Protein AF-A0A2S5MT02-F1 (afdb_monomer_lite)

Secondary structure (DSSP, 8-state):
----------HHHHHHHHHHHHHHHHHHHHHHHHHHHHHHHHHHHHHTT--HHHHHHHHHHHHHHHHHHHHHHHHHHHHHHHHHHTT---SHHHHHHHHHHTTPPP-----------PPP---

pLDDT: mean 84.91, std 18.38, range [39.03, 98.38]

Foldseek 3Di:
DDPPDPDDQDPVSVVVVVVVVVVVVVVVVVVVVVVVVVVVVLVVCVVVPDPSVVVVVVVVDV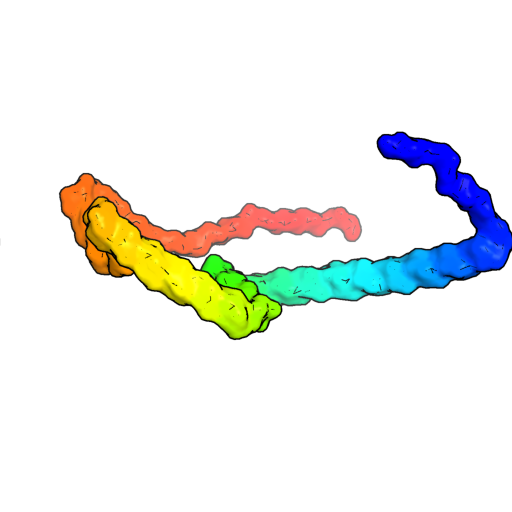VVDDVVVVVVVVVLVVVLVVCVVVVHDSDPVVVQVVCVVVVHDDPDPPDPPPDDDDDDDDD

Structure (mmCIF, N/CA/C/O backbone):
data_AF-A0A2S5MT02-F1
#
_entry.id   AF-A0A2S5MT02-F1
#
loop_
_atom_site.group_PDB
_atom_site.id
_atom_site.type_symbol
_atom_site.label_atom_id
_atom_site.label_alt_id
_atom_site.label_comp_id
_atom_site.label_asym_id
_atom_site.label_entity_id
_atom_site.label_seq_id
_atom_site.pdbx_PDB_ins_code
_atom_site.Cartn_x
_atom_site.Cartn_y
_atom_site.Cartn_z
_atom_site.occupancy
_atom_site.B_iso_or_equiv
_atom_site.auth_seq_id
_atom_site.auth_comp_id
_atom_site.auth_asym_id
_atom_site.auth_atom_id
_atom_site.pdbx_PDB_model_num
ATOM 1 N N . MET A 1 1 ? 19.157 -28.656 -8.796 1.00 42.72 1 MET A N 1
ATOM 2 C CA . MET A 1 1 ? 19.572 -27.536 -9.670 1.00 42.72 1 MET A CA 1
ATOM 3 C C . MET A 1 1 ? 20.600 -28.079 -10.648 1.00 42.72 1 MET A C 1
ATOM 5 O O . MET A 1 1 ? 21.692 -28.415 -10.209 1.00 42.72 1 MET A O 1
ATOM 9 N N . ASN A 1 2 ? 20.231 -28.253 -11.920 1.00 45.59 2 ASN A N 1
ATOM 10 C CA . ASN A 1 2 ? 21.144 -28.738 -12.963 1.00 45.59 2 ASN A CA 1
ATOM 11 C C . ASN A 1 2 ? 22.084 -27.602 -13.371 1.00 45.59 2 ASN A C 1
ATOM 13 O O . ASN A 1 2 ? 21.609 -26.543 -13.775 1.00 45.59 2 ASN A O 1
ATOM 17 N N . LYS A 1 3 ? 23.395 -27.813 -13.231 1.00 57.03 3 LYS A N 1
ATOM 18 C CA . LYS A 1 3 ? 24.431 -26.808 -13.510 1.00 57.03 3 LYS A CA 1
ATOM 19 C C . LYS A 1 3 ? 24.951 -26.829 -14.956 1.00 57.03 3 LYS A C 1
ATOM 21 O O . LYS A 1 3 ? 25.770 -25.986 -15.294 1.00 57.03 3 LYS A O 1
ATOM 26 N N . ASP A 1 4 ? 24.428 -27.698 -15.823 1.00 58.88 4 ASP A N 1
ATOM 27 C CA . ASP A 1 4 ? 25.122 -28.066 -17.068 1.00 58.88 4 ASP A CA 1
ATOM 28 C C . ASP A 1 4 ? 24.300 -27.843 -18.346 1.00 58.88 4 ASP A C 1
ATOM 30 O O . ASP A 1 4 ? 24.248 -28.700 -19.220 1.00 58.88 4 ASP A O 1
ATOM 34 N N . ASN A 1 5 ? 23.647 -26.687 -18.482 1.00 58.34 5 ASN A N 1
ATOM 35 C CA . ASN A 1 5 ? 23.029 -26.298 -19.757 1.00 58.34 5 ASN A CA 1
ATOM 36 C C . ASN A 1 5 ? 23.350 -24.841 -20.117 1.00 58.34 5 ASN A C 1
ATOM 38 O O . ASN A 1 5 ? 22.475 -24.035 -20.429 1.00 58.34 5 ASN A O 1
ATOM 42 N N . VAL A 1 6 ? 24.634 -24.484 -20.028 1.00 66.94 6 VAL A N 1
ATOM 43 C CA . VAL A 1 6 ? 25.131 -23.210 -20.556 1.00 66.94 6 VAL A CA 1
ATOM 44 C C . VAL A 1 6 ? 25.236 -23.355 -22.072 1.00 66.94 6 VAL A C 1
ATOM 46 O O . VAL A 1 6 ? 26.151 -24.000 -22.578 1.00 66.94 6 VAL A O 1
ATOM 49 N N . ILE A 1 7 ? 24.269 -22.795 -22.799 1.00 69.69 7 ILE A N 1
ATOM 50 C CA . ILE A 1 7 ? 24.277 -22.792 -24.265 1.00 69.69 7 ILE A CA 1
ATOM 51 C C . ILE A 1 7 ? 25.377 -21.822 -24.728 1.00 69.69 7 ILE A C 1
ATOM 53 O O . ILE A 1 7 ? 25.306 -20.635 -24.398 1.00 69.69 7 ILE A O 1
ATOM 57 N N . PRO A 1 8 ? 26.395 -22.280 -25.479 1.00 67.44 8 PRO A N 1
ATOM 58 C CA . PRO A 1 8 ? 27.406 -21.391 -26.037 1.00 67.44 8 PRO A CA 1
ATOM 59 C C . PRO A 1 8 ? 26.757 -20.430 -27.039 1.00 67.44 8 PRO A C 1
ATOM 61 O O . PRO A 1 8 ? 26.050 -20.839 -27.962 1.00 67.44 8 PRO A O 1
ATOM 64 N N . ILE A 1 9 ? 26.984 -19.134 -26.841 1.00 68.75 9 ILE A N 1
ATOM 65 C CA . ILE A 1 9 ? 26.310 -18.075 -27.592 1.00 68.75 9 ILE A CA 1
ATOM 66 C C . ILE A 1 9 ? 27.092 -17.805 -28.886 1.00 68.75 9 ILE A C 1
ATOM 68 O O . ILE A 1 9 ? 28.214 -17.304 -28.860 1.00 68.75 9 ILE A O 1
ATOM 72 N N . GLY A 1 10 ? 26.515 -18.176 -30.033 1.00 68.12 10 GLY A N 1
ATOM 73 C CA . GLY A 1 10 ? 27.059 -17.857 -31.360 1.00 68.12 10 GLY A CA 1
ATOM 74 C C . GLY A 1 10 ? 26.841 -16.388 -31.759 1.00 68.12 10 GLY A C 1
ATOM 75 O O . GLY A 1 10 ? 26.059 -15.676 -31.137 1.00 68.12 10 GLY A O 1
ATOM 76 N N . GLY A 1 11 ? 27.483 -15.920 -32.837 1.00 68.56 11 GLY A N 1
ATOM 77 C CA . GLY A 1 11 ? 27.476 -14.501 -33.252 1.00 68.56 11 GLY A CA 1
ATOM 78 C C . GLY A 1 11 ? 26.090 -13.841 -33.396 1.00 68.56 11 GLY A C 1
ATOM 79 O O . GLY A 1 11 ? 25.913 -12.712 -32.951 1.00 68.56 11 GLY A O 1
ATOM 80 N N . ASN A 1 12 ? 25.085 -14.553 -33.920 1.00 69.88 12 ASN A N 1
ATOM 81 C CA . ASN A 1 12 ? 23.703 -14.045 -34.005 1.00 69.88 12 ASN A CA 1
ATOM 82 C C . ASN A 1 12 ? 22.992 -14.032 -32.641 1.00 69.88 12 ASN A C 1
ATOM 84 O O . ASN A 1 12 ? 22.199 -13.138 -32.360 1.00 69.88 12 ASN A O 1
ATOM 88 N N . ALA A 1 13 ? 23.313 -14.990 -31.770 1.00 68.94 13 ALA A N 1
ATOM 89 C CA . ALA A 1 13 ? 22.794 -15.035 -30.408 1.00 68.94 13 ALA A CA 1
ATOM 90 C C . ALA A 1 13 ? 23.436 -13.953 -29.512 1.00 68.94 13 ALA A C 1
ATOM 92 O O . ALA A 1 13 ? 22.803 -13.497 -28.566 1.00 68.94 13 ALA A O 1
ATOM 93 N N . ASN A 1 14 ? 24.638 -13.463 -29.849 1.00 78.31 14 ASN A N 1
ATOM 94 C CA . ASN A 1 14 ? 25.264 -12.321 -29.169 1.00 78.31 14 ASN A CA 1
ATOM 95 C C . ASN A 1 14 ? 24.523 -11.000 -29.434 1.00 78.31 14 ASN A C 1
ATOM 97 O O . ASN A 1 14 ? 24.466 -10.148 -28.548 1.00 78.31 14 ASN A O 1
ATOM 101 N N . ALA A 1 15 ? 23.946 -10.818 -30.628 1.00 78.31 15 ALA A N 1
ATOM 102 C CA . ALA A 1 15 ? 23.164 -9.626 -30.954 1.00 78.31 15 ALA A CA 1
ATOM 103 C C . ALA A 1 15 ? 21.795 -9.625 -30.248 1.00 78.31 15 ALA A C 1
ATOM 105 O O . ALA A 1 15 ? 21.434 -8.614 -29.648 1.00 78.31 15 ALA A O 1
ATOM 106 N N . ASP A 1 16 ? 21.080 -10.759 -30.251 1.00 88.12 16 ASP A N 1
ATOM 107 C CA . ASP A 1 16 ? 19.813 -10.917 -29.510 1.00 88.12 16 ASP A CA 1
ATOM 108 C C . ASP A 1 16 ? 20.022 -10.756 -27.997 1.00 88.12 16 ASP A C 1
ATOM 110 O O . ASP A 1 16 ? 19.309 -9.987 -27.352 1.00 88.12 16 ASP A O 1
ATOM 114 N N . LEU A 1 17 ? 21.063 -11.392 -27.438 1.00 89.75 17 LEU A N 1
ATOM 115 C CA . LEU A 1 17 ? 21.423 -11.228 -26.029 1.00 89.75 17 LEU A CA 1
ATOM 116 C C . LEU A 1 17 ? 21.669 -9.757 -25.686 1.00 89.75 17 LEU A C 1
ATOM 118 O O . LEU A 1 17 ? 21.145 -9.263 -24.689 1.00 89.75 17 LEU A O 1
ATOM 122 N N . LYS A 1 18 ? 22.463 -9.056 -26.504 1.00 91.38 18 LYS A N 1
ATOM 123 C CA . LYS A 1 18 ? 22.766 -7.640 -26.286 1.00 91.38 18 LYS A CA 1
ATOM 124 C C . LYS A 1 18 ? 21.498 -6.786 -26.327 1.00 91.38 18 LYS A C 1
ATOM 126 O O . LYS A 1 18 ? 21.332 -5.948 -25.448 1.00 91.38 18 LYS A O 1
ATOM 131 N N . GLY A 1 19 ? 20.607 -7.020 -27.292 1.00 93.25 19 GLY A N 1
ATOM 132 C CA . GLY A 1 19 ? 19.333 -6.304 -27.398 1.00 93.25 19 GLY A CA 1
ATOM 133 C C . GLY A 1 19 ? 18.455 -6.490 -26.160 1.00 93.25 19 GLY A C 1
ATOM 134 O O . GLY A 1 19 ? 18.064 -5.507 -25.536 1.00 93.25 19 GLY A O 1
ATOM 135 N N . ARG A 1 20 ? 18.232 -7.741 -25.735 1.00 94.44 20 ARG A N 1
ATOM 136 C CA . ARG A 1 20 ? 17.443 -8.055 -24.528 1.00 94.44 20 ARG A CA 1
ATOM 137 C C . ARG A 1 20 ? 18.061 -7.485 -23.256 1.00 94.44 20 ARG A C 1
ATOM 139 O O . ARG A 1 20 ? 17.341 -7.008 -22.386 1.00 94.44 20 ARG A O 1
ATOM 146 N N . ALA A 1 21 ? 19.387 -7.548 -23.134 1.00 95.94 21 ALA A N 1
ATOM 147 C CA . ALA A 1 21 ? 20.092 -6.998 -21.982 1.00 95.94 21 ALA A CA 1
ATOM 148 C C . ALA A 1 21 ? 19.943 -5.472 -21.907 1.00 95.94 21 ALA A C 1
ATOM 150 O O . ALA A 1 21 ? 19.738 -4.941 -20.822 1.00 95.94 21 ALA A O 1
ATOM 151 N N . GLN A 1 22 ? 20.010 -4.779 -23.047 1.00 97.38 22 GLN A N 1
ATOM 152 C CA . GLN A 1 22 ? 19.803 -3.332 -23.118 1.00 97.38 22 GLN A CA 1
ATOM 153 C C . GLN A 1 22 ? 18.354 -2.939 -22.810 1.00 97.38 22 GLN A C 1
ATOM 155 O O . GLN A 1 22 ? 18.138 -2.003 -22.048 1.00 97.38 22 GLN A O 1
ATOM 160 N N . GLU A 1 23 ? 17.374 -3.668 -23.349 1.00 97.69 23 GLU A N 1
ATOM 161 C CA . GLU A 1 23 ? 15.953 -3.445 -23.054 1.00 97.69 23 GLU A CA 1
ATOM 162 C C . GLU A 1 23 ? 15.658 -3.638 -21.561 1.00 97.69 23 GLU A C 1
ATOM 164 O O . GLU A 1 23 ? 15.073 -2.765 -20.922 1.00 97.69 23 GLU A O 1
ATOM 169 N N . LEU A 1 24 ? 16.119 -4.751 -20.980 1.00 96.69 24 LEU A N 1
ATOM 170 C CA . LEU A 1 24 ? 15.927 -5.022 -19.559 1.00 96.69 24 LEU A CA 1
ATOM 171 C C . LEU A 1 24 ? 16.641 -3.990 -18.679 1.00 96.69 24 LEU A C 1
ATOM 173 O O . LEU A 1 24 ? 16.074 -3.585 -17.670 1.00 96.69 24 LEU A O 1
ATOM 177 N N . ALA A 1 25 ? 17.853 -3.561 -19.046 1.00 97.75 25 ALA A N 1
ATOM 178 C CA . ALA A 1 25 ? 18.561 -2.509 -18.320 1.00 97.75 25 ALA A CA 1
ATOM 179 C C . ALA A 1 25 ? 17.737 -1.214 -18.279 1.00 97.75 25 ALA A C 1
ATOM 181 O O . ALA A 1 25 ? 17.505 -0.695 -17.194 1.00 97.75 25 ALA A O 1
ATOM 182 N N . GLY A 1 26 ? 17.199 -0.774 -19.422 1.00 98.12 26 GLY A N 1
ATOM 183 C CA . GLY A 1 26 ? 16.339 0.412 -19.479 1.00 98.12 26 GLY A CA 1
ATOM 184 C C . GLY A 1 26 ? 15.092 0.291 -18.598 1.00 98.12 26 GLY A C 1
ATOM 185 O O . GLY A 1 26 ? 14.800 1.188 -17.819 1.00 98.12 26 GLY A O 1
ATOM 186 N N . VAL A 1 27 ? 14.401 -0.854 -18.633 1.00 98.38 27 VAL A N 1
ATOM 187 C CA . VAL A 1 27 ? 13.231 -1.087 -17.764 1.00 98.38 27 VAL A CA 1
ATOM 188 C C . VAL A 1 27 ? 13.607 -1.070 -16.278 1.00 98.38 27 VAL A C 1
ATOM 190 O O . VAL A 1 27 ? 12.823 -0.618 -15.445 1.00 98.38 27 VAL A O 1
ATOM 193 N N . LEU A 1 28 ? 14.783 -1.585 -15.914 1.00 97.56 28 LEU A N 1
ATOM 194 C CA . LEU A 1 28 ? 15.247 -1.564 -14.526 1.00 97.56 28 LEU A CA 1
ATOM 195 C C . LEU A 1 28 ? 15.605 -0.148 -14.061 1.00 97.56 28 LEU A C 1
ATOM 197 O O . LEU A 1 28 ? 15.297 0.182 -12.915 1.00 97.56 28 LEU A O 1
ATOM 201 N N . ASP A 1 29 ? 16.183 0.673 -14.937 1.00 98.12 29 ASP A N 1
ATOM 202 C CA . ASP A 1 29 ? 16.434 2.092 -14.669 1.00 98.12 29 ASP A CA 1
ATOM 203 C C . ASP A 1 29 ? 15.102 2.843 -14.470 1.00 98.12 29 ASP A C 1
ATOM 205 O O . ASP A 1 29 ? 14.914 3.495 -13.442 1.00 98.12 29 ASP A O 1
ATOM 209 N N . ASP A 1 30 ? 14.113 2.634 -15.349 1.00 98.06 30 ASP A N 1
ATOM 210 C CA . ASP A 1 30 ? 12.768 3.215 -15.207 1.00 98.06 30 ASP A CA 1
ATOM 211 C C . ASP A 1 30 ? 12.099 2.804 -13.883 1.00 98.06 30 ASP A C 1
ATOM 213 O O . ASP A 1 30 ? 11.453 3.607 -13.202 1.00 98.06 30 ASP A O 1
ATOM 217 N N . ILE A 1 31 ? 12.239 1.534 -13.484 1.00 97.06 31 ILE A N 1
ATOM 218 C CA . ILE A 1 31 ? 11.723 1.044 -12.201 1.00 97.06 31 ILE A CA 1
ATOM 219 C C . ILE A 1 31 ? 12.411 1.759 -11.035 1.00 97.06 31 ILE A C 1
ATOM 221 O O . ILE A 1 31 ? 11.729 2.085 -10.059 1.00 97.06 31 ILE A O 1
ATOM 225 N N . ALA A 1 32 ? 13.724 1.983 -11.102 1.00 97.75 32 ALA A N 1
ATOM 226 C CA . ALA A 1 32 ? 14.461 2.684 -10.056 1.00 97.75 32 ALA A CA 1
ATOM 227 C C . ALA A 1 32 ? 13.968 4.133 -9.912 1.00 97.75 32 ALA A C 1
ATOM 229 O O . ALA A 1 32 ? 13.624 4.551 -8.802 1.00 97.75 32 ALA A O 1
ATOM 230 N N . ASP A 1 33 ? 13.810 4.848 -11.025 1.00 98.12 33 ASP A N 1
ATOM 231 C CA . ASP A 1 33 ? 13.299 6.221 -11.044 1.00 98.12 33 ASP A CA 1
ATOM 232 C C . ASP A 1 33 ? 11.867 6.305 -10.496 1.00 98.12 33 ASP A C 1
ATOM 234 O O . ASP A 1 33 ? 11.551 7.137 -9.637 1.00 98.12 33 ASP A O 1
ATOM 238 N N . LEU A 1 34 ? 10.986 5.389 -10.912 1.00 98.00 34 LEU A N 1
ATOM 239 C CA . LEU A 1 34 ? 9.614 5.319 -10.403 1.00 98.00 34 LEU A CA 1
ATOM 240 C C . LEU A 1 34 ? 9.561 4.973 -8.909 1.00 98.00 34 LEU A C 1
ATOM 242 O O . LEU A 1 34 ? 8.668 5.439 -8.192 1.00 98.00 34 LEU A O 1
ATOM 246 N N . GLN A 1 35 ? 10.499 4.163 -8.416 1.00 97.62 35 GLN A N 1
ATOM 247 C CA . GLN A 1 35 ? 10.608 3.859 -6.991 1.00 97.62 35 GLN A CA 1
ATOM 248 C C . GLN A 1 35 ? 11.059 5.074 -6.180 1.00 97.62 35 GLN A C 1
ATOM 250 O O . GLN A 1 35 ? 10.490 5.307 -5.109 1.00 97.62 35 GLN A O 1
ATOM 255 N N . GLU A 1 36 ? 12.024 5.858 -6.665 1.00 98.25 36 GLU A N 1
ATOM 256 C CA . GLU A 1 36 ? 12.413 7.118 -6.021 1.00 98.25 36 GLU A CA 1
ATOM 257 C C . GLU A 1 36 ? 11.256 8.118 -6.028 1.00 98.25 36 GLU A C 1
ATOM 259 O O . GLU A 1 36 ? 10.885 8.633 -4.971 1.00 98.25 36 GLU A O 1
ATOM 264 N N . ARG A 1 37 ? 10.557 8.274 -7.157 1.00 97.62 37 ARG A N 1
ATOM 265 C CA . ARG A 1 37 ? 9.370 9.137 -7.225 1.00 97.62 37 ARG A CA 1
ATOM 266 C C . ARG A 1 37 ? 8.280 8.714 -6.237 1.00 97.62 37 ARG A C 1
ATOM 268 O O . ARG A 1 37 ? 7.648 9.550 -5.591 1.00 97.62 37 ARG A O 1
AT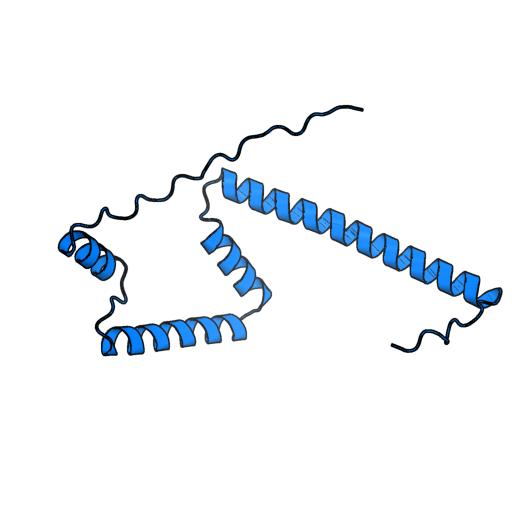OM 275 N N . ALA A 1 38 ? 8.065 7.410 -6.062 1.00 96.94 38 ALA A N 1
ATOM 276 C CA . ALA A 1 38 ? 7.126 6.899 -5.067 1.00 96.94 38 ALA A CA 1
ATOM 277 C C . ALA A 1 38 ? 7.567 7.196 -3.620 1.00 96.94 38 ALA A C 1
ATOM 279 O O . ALA A 1 38 ? 6.710 7.369 -2.745 1.00 96.94 38 ALA A O 1
ATOM 280 N N . LYS A 1 39 ? 8.879 7.247 -3.343 1.00 97.12 39 LYS A N 1
ATOM 281 C CA . LYS A 1 39 ? 9.412 7.662 -2.035 1.00 97.12 39 LYS A CA 1
ATOM 282 C C . LYS A 1 39 ? 9.208 9.154 -1.803 1.00 97.12 39 LYS A C 1
ATOM 284 O O . LYS A 1 39 ? 8.793 9.506 -0.702 1.00 97.12 39 LYS A O 1
ATOM 289 N N . GLU A 1 40 ? 9.438 9.993 -2.810 1.00 98.06 40 GLU A N 1
ATOM 290 C CA . GLU A 1 40 ? 9.205 11.442 -2.740 1.00 98.06 40 GLU A CA 1
ATOM 291 C C . GLU A 1 40 ? 7.754 11.755 -2.376 1.00 98.06 40 GLU A C 1
ATOM 293 O O . GLU A 1 40 ? 7.515 12.399 -1.360 1.00 98.06 40 GLU A O 1
ATOM 298 N N . ILE A 1 41 ? 6.787 11.191 -3.107 1.00 97.81 41 ILE A N 1
ATOM 299 C CA . ILE A 1 41 ? 5.349 11.397 -2.852 1.00 97.81 41 ILE A CA 1
ATOM 300 C C . ILE A 1 41 ? 4.974 10.985 -1.422 1.00 97.81 41 ILE A C 1
ATOM 302 O O . ILE A 1 41 ? 4.243 11.680 -0.717 1.00 97.81 41 ILE A O 1
ATOM 306 N N . LYS A 1 42 ? 5.489 9.844 -0.950 1.00 96.56 42 LYS A N 1
ATOM 307 C CA . LYS A 1 42 ? 5.267 9.403 0.436 1.00 96.56 42 LYS A CA 1
ATOM 308 C C . LYS A 1 42 ? 5.966 10.306 1.451 1.00 96.56 42 LYS A C 1
ATOM 310 O O . LYS A 1 42 ? 5.485 10.431 2.574 1.00 96.56 42 LYS A O 1
ATOM 315 N N . GLY A 1 43 ? 7.105 10.886 1.086 1.00 97.38 43 GLY A N 1
ATOM 316 C CA . GLY A 1 43 ? 7.828 11.875 1.876 1.00 97.38 43 GLY A CA 1
ATOM 317 C C . GLY A 1 43 ? 7.028 13.165 2.028 1.00 97.38 43 GLY A C 1
ATOM 318 O O . GLY A 1 43 ? 6.851 13.622 3.153 1.00 97.38 43 GLY A O 1
ATOM 319 N N . GLU A 1 44 ? 6.484 13.687 0.931 1.00 97.00 44 GLU A N 1
ATOM 320 C CA . GLU A 1 44 ? 5.599 14.858 0.895 1.00 97.00 44 GLU A CA 1
ATOM 321 C C . GLU A 1 44 ? 4.349 14.626 1.753 1.00 97.00 44 GLU A C 1
ATOM 323 O O . GLU A 1 44 ? 4.124 15.366 2.708 1.00 97.00 44 GLU A O 1
ATOM 328 N N . ALA A 1 45 ? 3.625 13.520 1.542 1.00 97.19 45 ALA A N 1
ATOM 329 C CA . ALA A 1 45 ? 2.470 13.161 2.370 1.00 97.19 45 ALA A CA 1
ATOM 330 C C . ALA A 1 45 ? 2.836 13.046 3.865 1.00 97.19 45 ALA A C 1
ATOM 332 O O . ALA A 1 45 ? 2.095 13.464 4.752 1.00 97.19 45 ALA A O 1
ATOM 333 N N . LYS A 1 46 ? 4.023 12.522 4.186 1.00 96.81 46 LYS A N 1
ATOM 334 C CA . LYS A 1 46 ? 4.489 12.470 5.577 1.00 96.81 46 LYS A CA 1
ATOM 335 C C . LYS A 1 46 ? 4.751 13.865 6.155 1.00 96.81 46 LYS A C 1
ATOM 337 O O . LYS A 1 46 ? 4.487 14.076 7.337 1.00 96.81 46 LYS A O 1
ATOM 342 N N . LEU A 1 47 ? 5.294 14.792 5.364 1.00 96.88 47 LEU A N 1
ATOM 343 C CA . LEU A 1 47 ? 5.535 16.179 5.779 1.00 96.88 47 LEU A CA 1
ATOM 344 C C . LEU A 1 47 ? 4.227 16.956 5.961 1.00 96.88 47 LEU A C 1
ATOM 346 O O . LEU A 1 47 ? 4.138 17.772 6.874 1.00 96.88 47 LEU A O 1
ATOM 350 N N . GLU A 1 48 ? 3.212 16.646 5.160 1.00 96.81 48 GLU A N 1
ATOM 351 C CA . GLU A 1 48 ? 1.850 17.175 5.291 1.00 96.81 48 GLU A CA 1
ATOM 352 C C . GLU A 1 48 ? 1.086 16.592 6.493 1.00 96.81 48 GLU A C 1
ATOM 354 O O . GLU A 1 48 ? 0.014 17.078 6.845 1.00 96.81 48 GLU A O 1
ATOM 359 N N . GLY A 1 49 ? 1.650 15.585 7.170 1.00 96.25 49 GLY A N 1
ATOM 360 C CA . GLY A 1 49 ? 1.119 15.049 8.423 1.00 96.25 49 GLY A CA 1
ATOM 361 C C . GLY A 1 49 ? 0.167 13.863 8.273 1.00 96.25 49 GLY A C 1
ATOM 362 O O . GLY A 1 49 ? -0.502 13.511 9.242 1.00 96.25 49 GLY A O 1
ATOM 363 N N . TYR A 1 50 ? 0.113 13.212 7.109 1.00 97.06 50 TYR A N 1
ATOM 364 C CA . TYR A 1 50 ? -0.724 12.025 6.921 1.00 97.06 50 TYR A CA 1
ATOM 365 C C . TYR A 1 50 ? -0.274 10.860 7.821 1.00 97.06 50 TYR A C 1
ATOM 367 O O . TYR A 1 50 ? 0.924 10.597 7.990 1.00 97.06 50 TYR A O 1
ATOM 375 N N . ASP A 1 51 ? -1.237 10.081 8.332 1.00 96.62 51 ASP A N 1
ATOM 376 C CA . ASP A 1 51 ? -0.937 8.766 8.902 1.00 96.62 51 ASP A CA 1
ATOM 377 C C . ASP A 1 51 ? -0.476 7.838 7.773 1.00 96.62 51 ASP A C 1
ATOM 379 O O . ASP A 1 51 ? -1.257 7.353 6.950 1.00 96.62 51 ASP A O 1
ATOM 383 N N . MET A 1 52 ? 0.828 7.575 7.737 1.00 96.38 52 MET A N 1
ATOM 384 C CA . MET A 1 52 ? 1.422 6.796 6.657 1.00 96.38 52 MET A CA 1
ATOM 385 C C . MET A 1 52 ? 0.969 5.334 6.635 1.00 96.38 52 MET A C 1
ATOM 387 O O . MET A 1 52 ? 1.093 4.692 5.593 1.00 96.38 52 MET A O 1
ATOM 391 N N . LYS A 1 53 ? 0.455 4.765 7.730 1.00 96.44 53 LYS A N 1
ATOM 392 C CA . LYS A 1 53 ? -0.118 3.412 7.692 1.00 96.44 53 LYS A CA 1
ATOM 393 C C . LYS A 1 53 ? -1.459 3.435 6.970 1.00 96.44 53 LYS A C 1
ATOM 395 O O . LYS A 1 53 ? -1.638 2.645 6.044 1.00 96.44 53 LYS A O 1
ATOM 400 N N . ALA A 1 54 ? -2.340 4.363 7.343 1.00 97.12 54 ALA A N 1
ATOM 401 C CA . ALA A 1 54 ? -3.634 4.543 6.690 1.00 97.12 54 ALA A CA 1
ATOM 402 C C . ALA A 1 54 ? -3.458 4.911 5.209 1.00 97.12 54 ALA A C 1
ATOM 404 O O . ALA A 1 54 ? -4.019 4.252 4.337 1.00 97.12 54 ALA A O 1
ATOM 405 N N . PHE A 1 55 ? -2.581 5.872 4.905 1.00 97.25 55 PHE A N 1
ATOM 406 C CA . PHE A 1 55 ? -2.278 6.280 3.533 1.00 97.25 55 PHE A CA 1
ATOM 407 C C . PHE A 1 55 ? -1.811 5.102 2.667 1.00 97.25 55 PHE A C 1
ATOM 409 O O . PHE A 1 55 ? -2.318 4.881 1.569 1.00 97.25 55 PHE A O 1
ATOM 416 N N . ASN A 1 56 ? -0.871 4.289 3.166 1.00 97.00 56 ASN A N 1
ATOM 417 C CA . ASN A 1 56 ? -0.400 3.118 2.423 1.00 97.00 56 ASN A CA 1
ATOM 418 C C . ASN A 1 56 ? -1.500 2.060 2.224 1.00 97.00 56 ASN A C 1
ATOM 420 O O . ASN A 1 56 ? -1.500 1.388 1.191 1.00 97.00 56 ASN A O 1
ATOM 424 N N . GLN A 1 57 ? -2.416 1.900 3.182 1.00 97.50 57 GLN A N 1
ATOM 425 C CA . GLN A 1 57 ? -3.550 0.986 3.051 1.00 97.50 57 GLN A CA 1
ATOM 426 C C . GLN A 1 57 ? -4.526 1.467 1.965 1.00 97.50 57 GLN A C 1
ATOM 428 O O . GLN A 1 57 ? -4.867 0.686 1.078 1.00 97.50 57 GLN A O 1
ATOM 433 N N . VAL A 1 58 ? -4.857 2.761 1.935 1.00 97.38 58 VAL A N 1
ATOM 434 C CA . VAL A 1 58 ? -5.690 3.359 0.876 1.00 97.38 58 VAL A CA 1
ATOM 435 C C . VAL A 1 58 ? -5.037 3.193 -0.500 1.00 97.38 58 VAL A C 1
ATOM 437 O O . VAL A 1 58 ? -5.673 2.713 -1.436 1.00 97.38 58 VAL A O 1
ATOM 440 N N . VAL A 1 59 ? -3.736 3.480 -0.630 1.00 97.31 59 VAL A N 1
ATOM 441 C CA . VAL A 1 59 ? -2.996 3.261 -1.890 1.00 97.31 59 VAL A CA 1
ATOM 442 C C . VAL A 1 59 ? -3.052 1.792 -2.325 1.00 97.31 59 VAL A C 1
ATOM 444 O O . VAL A 1 59 ? -3.182 1.489 -3.513 1.00 97.31 59 VAL A O 1
ATOM 447 N N . LYS A 1 60 ? -2.960 0.849 -1.382 1.00 97.31 60 LYS A N 1
ATOM 448 C CA . LYS A 1 60 ? -3.061 -0.588 -1.671 1.00 97.31 60 LYS A CA 1
ATOM 449 C C . LYS A 1 60 ? -4.454 -0.961 -2.180 1.00 97.31 60 LYS A C 1
ATOM 451 O O . LYS A 1 60 ? -4.546 -1.732 -3.134 1.00 97.31 60 LYS A O 1
ATOM 456 N N . GLU A 1 61 ? -5.505 -0.413 -1.586 1.00 97.44 61 GLU A N 1
ATOM 457 C CA . GLU A 1 61 ? -6.887 -0.615 -2.025 1.00 97.44 61 GLU A CA 1
ATOM 458 C C . GLU A 1 61 ? -7.135 -0.043 -3.418 1.00 97.44 61 GLU A C 1
ATOM 460 O O . GLU A 1 61 ? -7.663 -0.753 -4.272 1.00 97.44 61 GLU A O 1
ATOM 465 N N . MET A 1 62 ? -6.662 1.177 -3.694 1.00 96.94 62 MET A N 1
ATOM 466 C CA . MET A 1 62 ? -6.741 1.780 -5.030 1.00 96.94 62 MET A CA 1
ATOM 467 C C . MET A 1 62 ? -6.062 0.907 -6.094 1.00 96.94 62 MET A C 1
ATOM 469 O O . MET A 1 62 ? -6.588 0.742 -7.190 1.00 96.94 62 MET A O 1
ATOM 473 N N . ARG A 1 63 ? -4.910 0.305 -5.769 1.00 97.75 63 ARG A N 1
ATOM 474 C CA . ARG A 1 63 ? -4.159 -0.555 -6.700 1.00 97.75 63 ARG A CA 1
ATOM 475 C C . ARG A 1 63 ? -4.785 -1.927 -6.927 1.00 97.75 63 ARG A C 1
ATOM 477 O O . ARG A 1 63 ? -4.598 -2.499 -7.996 1.00 97.75 63 ARG A O 1
ATOM 484 N N . LYS A 1 64 ? -5.438 -2.498 -5.912 1.00 97.31 64 LYS A N 1
ATOM 485 C CA . LYS A 1 64 ? -6.018 -3.849 -5.986 1.00 97.31 64 LYS A CA 1
ATOM 486 C C . LYS A 1 64 ? -7.489 -3.860 -6.411 1.00 97.31 64 LYS A C 1
ATOM 488 O O . LYS A 1 64 ? -7.985 -4.912 -6.806 1.00 97.31 64 LYS A O 1
ATOM 493 N N . GLY A 1 65 ? -8.163 -2.713 -6.362 1.00 96.81 65 GLY A N 1
ATOM 494 C CA . GLY A 1 65 ? -9.506 -2.517 -6.898 1.00 96.81 65 GLY A CA 1
ATOM 495 C C . GLY A 1 65 ? -10.635 -3.100 -6.043 1.00 96.81 65 GLY A C 1
ATOM 496 O O . GLY A 1 65 ? -10.434 -3.589 -4.929 1.00 96.81 65 GLY A O 1
ATOM 497 N N . ALA A 1 66 ? -11.846 -3.048 -6.604 1.00 97.44 66 ALA A N 1
ATOM 498 C CA . ALA A 1 66 ? -13.104 -3.265 -5.887 1.00 97.44 66 ALA A CA 1
ATOM 499 C C . ALA A 1 66 ? -13.221 -4.639 -5.210 1.00 97.44 66 ALA A C 1
ATOM 501 O O . ALA A 1 66 ? -13.722 -4.736 -4.095 1.00 97.44 66 ALA A O 1
ATOM 502 N N . SER A 1 67 ? -12.723 -5.705 -5.844 1.00 97.50 67 SER A N 1
ATOM 503 C CA . SER A 1 67 ? -12.773 -7.052 -5.255 1.00 97.50 67 SER A CA 1
ATOM 504 C C . SER A 1 67 ? -11.937 -7.151 -3.972 1.00 97.50 67 SER A C 1
ATOM 506 O O . SER A 1 67 ? -12.382 -7.742 -2.986 1.00 97.50 67 SER A O 1
ATOM 508 N N . TYR A 1 68 ? -10.758 -6.518 -3.943 1.00 97.81 68 TYR A N 1
ATOM 509 C CA . TYR A 1 68 ? -9.948 -6.452 -2.729 1.00 97.81 68 TYR A CA 1
ATOM 510 C C . TYR A 1 68 ? -10.644 -5.632 -1.644 1.00 97.81 68 TYR A C 1
ATOM 512 O O . TYR A 1 68 ? -10.711 -6.086 -0.508 1.00 97.81 68 TYR A O 1
ATOM 520 N N . GLN A 1 69 ? -11.195 -4.469 -1.998 1.00 97.75 69 GLN A N 1
ATOM 521 C CA . GLN A 1 69 ? -11.927 -3.606 -1.065 1.00 97.75 69 GLN A CA 1
ATOM 522 C C . GLN A 1 69 ? -13.098 -4.353 -0.415 1.00 97.75 69 GLN A C 1
ATOM 524 O O . GLN A 1 69 ? -13.184 -4.404 0.809 1.00 97.75 69 GLN A O 1
ATOM 529 N N . ALA A 1 70 ? -13.936 -5.017 -1.219 1.00 97.94 70 ALA A N 1
ATOM 530 C CA . ALA A 1 70 ? -15.049 -5.822 -0.722 1.00 97.94 70 ALA A CA 1
ATOM 531 C C . ALA A 1 70 ? -14.577 -6.924 0.241 1.00 97.94 70 ALA A C 1
ATOM 533 O O . ALA A 1 70 ? -15.134 -7.069 1.324 1.00 97.94 70 ALA A O 1
ATOM 534 N N . SER A 1 71 ? -13.496 -7.630 -0.107 1.00 97.50 71 SER A N 1
ATOM 535 C CA . SER A 1 71 ? -12.926 -8.685 0.745 1.00 97.50 71 SER A CA 1
ATOM 536 C C . SER A 1 71 ? -12.366 -8.148 2.072 1.00 97.50 71 SER A C 1
ATOM 538 O O . SER A 1 71 ? -12.381 -8.852 3.078 1.00 97.50 71 SER A O 1
ATOM 540 N N . GLN A 1 72 ? -11.819 -6.925 2.099 1.00 97.38 72 GLN A N 1
ATOM 541 C CA . GLN A 1 72 ? -11.357 -6.300 3.347 1.00 97.38 72 GLN A CA 1
ATOM 542 C C . GLN A 1 72 ? -12.532 -5.899 4.240 1.00 97.38 72 GLN A C 1
ATOM 544 O O . GLN A 1 72 ? -12.513 -6.221 5.423 1.00 97.38 72 GLN A O 1
ATOM 549 N N . LEU A 1 73 ? -13.567 -5.280 3.670 1.00 97.19 73 LEU A N 1
ATOM 550 C CA . LEU A 1 73 ? -14.765 -4.885 4.415 1.00 97.19 73 LEU A CA 1
ATOM 551 C C . LEU A 1 73 ? -15.525 -6.099 4.963 1.00 97.19 73 LEU A C 1
ATOM 553 O O . LEU A 1 73 ? -16.000 -6.078 6.096 1.00 97.19 73 LEU A O 1
ATOM 557 N N . GLU A 1 74 ? -15.602 -7.184 4.190 1.00 97.81 74 GLU A N 1
ATOM 558 C CA . GLU A 1 74 ? -16.168 -8.451 4.660 1.00 97.81 74 GLU A CA 1
ATOM 559 C C . GLU A 1 74 ? -15.374 -9.010 5.847 1.00 97.81 74 GLU A C 1
ATOM 561 O O . GLU A 1 74 ? -15.960 -9.398 6.858 1.00 97.81 74 GLU A O 1
ATOM 566 N N . LEU A 1 75 ? -14.038 -8.999 5.769 1.00 96.75 75 LEU A N 1
ATOM 567 C CA . LEU A 1 75 ? -13.191 -9.429 6.879 1.00 96.75 75 LEU A CA 1
ATOM 568 C C . LEU A 1 75 ? -13.410 -8.570 8.132 1.00 96.75 75 LEU A C 1
ATOM 570 O O . LEU A 1 75 ? -13.506 -9.123 9.224 1.00 96.75 75 LEU A O 1
ATOM 574 N N . GLU A 1 76 ? -13.490 -7.247 7.995 1.00 96.31 76 GLU A N 1
ATOM 575 C CA . GLU A 1 76 ? -13.749 -6.333 9.116 1.00 96.31 76 GLU A CA 1
ATOM 576 C C . GLU A 1 76 ? -15.097 -6.634 9.786 1.00 96.31 76 GLU A C 1
ATOM 578 O O . GLU A 1 76 ? -15.154 -6.806 11.005 1.00 96.31 76 GLU A O 1
ATOM 583 N N . LEU A 1 77 ? -16.152 -6.828 8.989 1.00 96.94 77 LEU A N 1
ATOM 584 C CA . LEU A 1 77 ? -17.479 -7.211 9.477 1.00 96.94 77 LEU A CA 1
ATOM 585 C C . LEU A 1 77 ? -17.458 -8.538 10.256 1.00 96.94 77 LEU A C 1
ATOM 587 O O . LEU A 1 77 ? -18.071 -8.668 11.324 1.00 96.94 77 LEU A O 1
ATOM 591 N N . VAL A 1 78 ? -16.749 -9.538 9.728 1.00 97.69 78 VAL A N 1
ATOM 592 C CA . VAL A 1 78 ? -16.592 -10.838 10.386 1.00 97.69 78 VAL A CA 1
ATOM 593 C C . VAL A 1 78 ? -15.802 -10.678 11.683 1.00 97.69 78 VAL A C 1
ATOM 595 O O . VAL A 1 78 ? -16.252 -11.147 12.727 1.00 97.69 78 VAL A O 1
ATOM 598 N N . LEU A 1 79 ? -14.667 -9.976 11.669 1.00 97.88 79 LEU A N 1
ATOM 599 C CA . LEU A 1 79 ? -13.852 -9.756 12.866 1.00 97.88 79 LEU A CA 1
ATOM 600 C C . LEU A 1 79 ? -14.650 -9.098 13.986 1.00 97.88 79 LEU A C 1
ATOM 602 O O . LEU A 1 79 ? -14.543 -9.533 15.131 1.00 97.88 79 LEU A O 1
ATOM 606 N N . ASP A 1 80 ? -15.481 -8.110 13.675 1.00 97.81 80 ASP A N 1
ATOM 607 C CA . ASP A 1 80 ? -16.311 -7.453 14.681 1.00 97.81 80 ASP A CA 1
ATOM 608 C C . ASP A 1 80 ? -17.352 -8.398 15.283 1.00 97.81 80 ASP A C 1
ATOM 610 O O . ASP A 1 80 ? -17.587 -8.387 16.493 1.00 97.81 80 ASP A O 1
ATOM 614 N N . THR A 1 81 ? -17.922 -9.290 14.474 1.00 97.56 81 THR A N 1
ATOM 615 C CA . THR A 1 81 ? -18.835 -10.333 14.961 1.00 97.56 81 THR A CA 1
ATOM 616 C C . THR A 1 81 ? -18.130 -11.272 15.943 1.00 97.56 81 THR A C 1
ATOM 618 O O . THR A 1 81 ? -18.632 -11.522 17.041 1.00 97.56 81 THR A O 1
ATOM 621 N N . TYR A 1 82 ? -16.934 -11.748 15.591 1.00 97.88 82 TYR A N 1
ATOM 622 C CA . TYR A 1 82 ? -16.154 -12.642 16.450 1.00 97.88 82 TYR A CA 1
ATOM 623 C C . TYR A 1 82 ? -15.651 -11.936 17.715 1.00 97.88 82 TYR A C 1
ATOM 625 O O . TYR A 1 82 ? -15.701 -12.514 18.799 1.00 97.88 82 TYR A O 1
ATOM 633 N N . ARG A 1 83 ? -15.221 -10.673 17.610 1.00 98.31 83 ARG A N 1
ATOM 634 C CA . ARG A 1 83 ? -14.811 -9.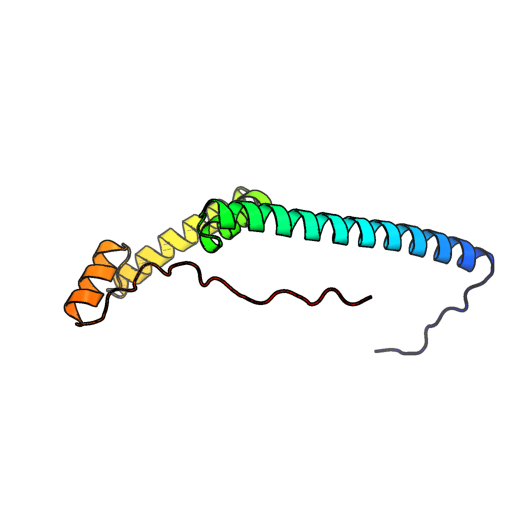848 18.756 1.00 98.31 83 ARG A CA 1
ATOM 635 C C . ARG A 1 83 ? -15.948 -9.675 19.750 1.00 98.31 83 ARG A C 1
ATOM 637 O O . ARG A 1 83 ? -15.729 -9.921 20.931 1.00 98.31 83 ARG A O 1
ATOM 644 N N . ARG A 1 84 ? -17.162 -9.355 19.285 1.00 96.31 84 ARG A N 1
ATOM 645 C CA . ARG A 1 84 ? -18.350 -9.286 20.153 1.00 96.31 84 ARG A CA 1
ATOM 646 C C . ARG A 1 84 ? -18.597 -10.608 20.877 1.00 96.31 84 ARG A C 1
ATOM 648 O O . ARG A 1 84 ? -18.777 -10.602 22.089 1.00 96.31 84 ARG A O 1
ATOM 655 N N . GLY A 1 85 ? -18.546 -11.734 20.160 1.00 97.00 85 GLY A N 1
ATOM 656 C CA . GLY A 1 85 ? -18.713 -13.066 20.756 1.00 97.00 85 GLY A CA 1
ATOM 657 C C . GLY A 1 85 ? -17.635 -13.421 21.788 1.00 97.00 85 GLY A C 1
ATOM 658 O O . GLY A 1 85 ? -17.927 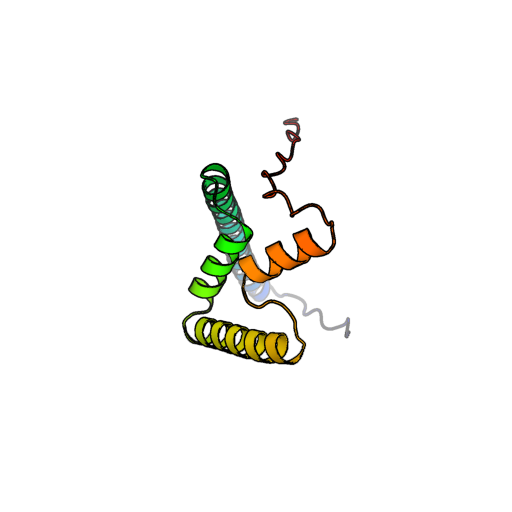-14.077 22.782 1.00 97.00 85 GLY A O 1
ATOM 659 N N . ALA A 1 86 ? -16.407 -12.943 21.586 1.00 97.25 86 ALA A N 1
ATOM 660 C CA . ALA A 1 86 ? -15.291 -13.105 22.517 1.00 97.25 86 ALA A CA 1
ATOM 661 C C . ALA A 1 86 ? -15.247 -12.036 23.629 1.00 97.25 86 ALA A C 1
ATOM 663 O O . ALA A 1 86 ? -14.322 -12.032 24.438 1.00 97.25 86 ALA A O 1
ATOM 664 N N . GLY A 1 87 ? -16.205 -11.104 23.663 1.00 94.88 87 GLY A N 1
ATOM 665 C CA . GLY A 1 87 ? -16.221 -10.000 24.620 1.00 94.88 87 GLY A CA 1
ATOM 666 C C . GLY A 1 87 ? -15.103 -8.972 24.418 1.00 94.88 87 GLY A C 1
ATOM 667 O O . GLY A 1 87 ? -14.786 -8.252 25.359 1.00 94.88 87 GLY A O 1
ATOM 668 N N . LEU A 1 88 ? -14.499 -8.879 23.231 1.00 96.44 88 LEU A N 1
ATOM 669 C CA . LEU A 1 88 ? -13.485 -7.884 22.852 1.00 96.44 88 LEU A CA 1
ATOM 670 C C . LEU A 1 88 ? -14.135 -6.590 22.318 1.00 96.44 88 LEU A C 1
ATOM 672 O O . LEU A 1 88 ? -15.240 -6.654 21.775 1.00 96.44 88 LEU A O 1
ATOM 676 N N . PRO A 1 89 ? -13.476 -5.419 22.444 1.00 95.44 89 PRO A N 1
ATOM 677 C CA . PRO A 1 89 ? -14.005 -4.169 21.904 1.00 95.44 89 PRO A CA 1
ATOM 678 C C . PRO A 1 89 ? -13.997 -4.184 20.369 1.00 95.44 89 PRO A C 1
ATOM 680 O O . PRO A 1 89 ? -13.100 -4.757 19.744 1.00 95.44 89 PRO A O 1
ATOM 683 N N . VAL A 1 90 ? -14.994 -3.532 19.771 1.00 96.00 90 VAL A N 1
ATOM 684 C CA . VAL A 1 90 ? -15.116 -3.343 18.310 1.00 96.00 90 VAL A CA 1
ATOM 685 C C . VAL A 1 90 ? -15.065 -1.875 17.894 1.00 96.00 90 VAL A C 1
ATOM 687 O O . VAL A 1 90 ? -14.930 -1.576 16.714 1.00 96.00 90 VAL A O 1
ATOM 690 N N . THR A 1 91 ? -15.134 -0.959 18.857 1.00 94.81 91 THR A N 1
ATOM 691 C CA . THR A 1 91 ? -14.961 0.481 18.657 1.00 94.81 91 THR A CA 1
ATOM 692 C C . THR A 1 91 ? -13.695 0.953 19.366 1.00 94.81 91 THR A C 1
ATOM 694 O O . THR A 1 91 ? -13.151 0.274 20.247 1.00 94.81 91 THR A O 1
ATOM 697 N N . LEU A 1 92 ? -13.204 2.125 18.965 1.00 92.75 92 LEU A N 1
ATOM 698 C CA . LEU A 1 92 ? -12.057 2.741 19.619 1.00 92.75 92 LEU A CA 1
ATOM 699 C C . LEU A 1 92 ? -12.424 3.200 21.035 1.00 92.75 92 LEU A C 1
ATOM 701 O O . LEU A 1 92 ? -11.625 3.044 21.954 1.00 92.75 92 LEU A O 1
ATOM 705 N N . GLU A 1 93 ? -13.631 3.729 21.205 1.00 93.44 93 GLU A N 1
ATOM 706 C CA . GLU A 1 93 ? -14.174 4.211 22.470 1.00 93.44 93 GLU A CA 1
ATOM 707 C C . GLU A 1 93 ? -14.221 3.082 23.506 1.00 93.44 93 GLU A C 1
ATOM 709 O O . GLU A 1 93 ? -13.612 3.210 24.570 1.00 93.44 93 GLU A O 1
ATOM 714 N N . ASP A 1 94 ? -14.813 1.933 23.156 1.00 93.06 94 ASP A N 1
ATOM 715 C CA . ASP A 1 94 ? -14.888 0.762 24.039 1.00 93.06 94 ASP A CA 1
ATOM 716 C C . ASP A 1 94 ? -13.486 0.268 24.426 1.00 93.06 94 ASP A C 1
ATOM 718 O O . ASP A 1 94 ? -13.245 -0.169 25.554 1.00 93.06 94 ASP A O 1
ATOM 722 N N . ALA A 1 95 ? -12.537 0.312 23.483 1.00 93.31 95 ALA A N 1
ATOM 723 C CA . ALA A 1 95 ? -11.159 -0.087 23.741 1.00 93.31 95 ALA A CA 1
ATOM 724 C C . ALA A 1 95 ? -10.460 0.882 24.709 1.00 93.31 95 ALA A C 1
ATOM 726 O O . ALA A 1 95 ? -9.784 0.442 25.638 1.00 93.31 95 ALA A O 1
ATOM 727 N N . GLN A 1 96 ? -10.635 2.192 24.523 1.00 91.12 96 GLN A N 1
ATOM 728 C CA . GLN A 1 96 ? -10.056 3.217 25.393 1.00 91.12 96 GLN A CA 1
ATOM 729 C C . GLN A 1 96 ? -10.640 3.170 26.806 1.00 91.12 96 GLN A C 1
ATOM 731 O O . GLN A 1 96 ? -9.894 3.307 27.776 1.00 91.12 96 GLN A O 1
ATOM 736 N N . GLU A 1 97 ? -11.948 2.947 26.946 1.00 91.31 97 GLU A N 1
ATOM 737 C CA . GLU A 1 97 ? -12.594 2.780 28.250 1.00 91.31 97 GLU A CA 1
ATOM 738 C C . GLU A 1 97 ? -12.029 1.585 29.018 1.00 91.31 97 GLU A C 1
ATOM 740 O O . GLU A 1 97 ? -11.725 1.709 30.204 1.00 91.31 97 GLU A O 1
ATOM 745 N N . ARG A 1 98 ? -11.797 0.455 28.339 1.00 91.56 98 ARG A N 1
ATOM 746 C CA . ARG A 1 98 ? -11.165 -0.726 28.950 1.00 91.56 98 ARG A CA 1
ATOM 747 C C . ARG A 1 98 ? -9.736 -0.453 29.402 1.00 91.56 98 ARG A C 1
ATOM 749 O O . ARG A 1 98 ? -9.398 -0.791 30.529 1.00 91.56 98 ARG A O 1
ATOM 756 N N . VAL A 1 99 ? -8.927 0.221 28.580 1.00 91.31 99 VAL A N 1
ATOM 757 C CA . VAL A 1 99 ? -7.559 0.616 28.969 1.00 91.31 99 VAL A CA 1
ATOM 758 C C . VAL A 1 99 ? -7.578 1.497 30.223 1.00 91.31 99 VAL A C 1
ATOM 760 O O . VAL A 1 99 ? -6.802 1.260 31.147 1.00 91.31 99 VAL A O 1
ATOM 763 N N . ARG A 1 100 ? -8.501 2.469 30.296 1.00 87.81 100 ARG A N 1
ATOM 764 C CA . ARG A 1 100 ? -8.685 3.309 31.493 1.00 87.81 100 ARG A CA 1
ATOM 765 C C . ARG A 1 100 ? -9.115 2.484 32.709 1.00 87.81 100 ARG A C 1
ATOM 767 O O . ARG A 1 100 ? -8.596 2.711 33.798 1.00 87.81 100 ARG A O 1
ATOM 774 N N . ALA A 1 101 ? -10.040 1.540 32.532 1.00 85.69 101 ALA A N 1
ATOM 775 C CA . ALA A 1 101 ? -10.533 0.672 33.604 1.00 85.69 101 ALA A CA 1
ATOM 776 C C . ALA A 1 101 ? -9.450 -0.277 34.145 1.00 85.69 101 ALA A C 1
ATOM 778 O O . ALA A 1 101 ? -9.421 -0.561 35.339 1.00 85.69 101 ALA A O 1
ATOM 779 N N . GLU A 1 102 ? -8.533 -0.726 33.288 1.00 86.12 102 GLU A N 1
ATOM 780 C CA . GLU A 1 102 ? -7.394 -1.577 33.649 1.00 86.12 102 GLU A CA 1
ATOM 781 C C . GLU A 1 102 ? -6.217 -0.790 34.261 1.00 86.12 102 GLU A C 1
ATOM 783 O O . GLU A 1 102 ? -5.205 -1.380 34.635 1.00 86.12 102 GLU A O 1
ATOM 788 N N . GLY A 1 103 ? -6.333 0.537 34.391 1.00 72.94 103 GLY A N 1
ATOM 789 C CA . GLY A 1 103 ? -5.267 1.396 34.915 1.00 72.94 103 GLY A CA 1
ATOM 790 C C . GLY A 1 103 ? -4.072 1.547 33.968 1.00 72.94 103 GLY A C 1
ATOM 791 O O . GLY A 1 103 ? -2.996 1.955 34.402 1.00 72.94 103 GLY A O 1
ATOM 792 N N . GLY A 1 104 ? -4.242 1.209 32.686 1.00 65.69 104 GLY A N 1
ATOM 793 C CA . GLY A 1 104 ? -3.221 1.384 31.660 1.00 65.69 104 GLY A CA 1
ATOM 794 C C . GLY A 1 104 ? -3.125 2.836 31.191 1.00 65.69 104 GLY A C 1
ATOM 795 O O . GLY A 1 104 ? -4.129 3.545 31.086 1.00 65.69 104 GLY A O 1
ATOM 796 N N . GLU A 1 105 ? -1.912 3.285 30.863 1.00 61.12 105 GLU A N 1
ATOM 797 C CA . GLU A 1 105 ? -1.733 4.528 30.111 1.00 61.12 105 GLU A CA 1
ATOM 798 C C . GLU A 1 105 ? -2.416 4.380 28.745 1.00 61.12 105 GLU A C 1
ATOM 800 O O . GLU A 1 105 ? -2.147 3.433 27.998 1.00 61.12 105 GLU A O 1
ATOM 805 N N . MET A 1 106 ? -3.314 5.312 28.407 1.00 60.69 106 MET A N 1
ATOM 806 C CA . MET A 1 106 ? -3.851 5.363 27.051 1.00 60.69 106 MET A CA 1
ATOM 807 C C . MET A 1 106 ? -2.685 5.552 26.078 1.00 60.69 106 MET A C 1
ATOM 809 O O . MET A 1 106 ? -1.817 6.384 26.352 1.00 60.69 106 MET A O 1
ATOM 813 N N . PRO A 1 107 ? -2.643 4.826 24.948 1.00 61.53 107 PRO A N 1
ATOM 814 C CA . PRO A 1 107 ? -1.599 5.041 23.964 1.00 61.53 107 PRO A CA 1
ATOM 815 C C . PRO A 1 107 ? -1.624 6.510 23.534 1.00 61.53 107 PRO A C 1
ATOM 817 O O . PRO A 1 107 ? -2.589 6.950 22.910 1.00 61.53 107 PRO A O 1
ATOM 820 N N . GLU A 1 108 ? -0.582 7.272 23.879 1.00 59.81 108 GLU A N 1
ATOM 821 C CA . GLU A 1 108 ? -0.403 8.604 23.313 1.00 59.81 108 GLU A CA 1
ATOM 822 C C . GLU A 1 108 ? -0.347 8.469 21.790 1.00 59.81 108 GLU A C 1
ATOM 824 O O . GLU A 1 108 ? 0.313 7.572 21.245 1.00 59.81 108 GLU A O 1
ATOM 829 N N . GLU A 1 109 ? -1.044 9.372 21.103 1.00 57.34 109 GLU A N 1
ATOM 830 C CA . GLU A 1 109 ? -0.962 9.524 19.659 1.00 57.34 109 GLU A CA 1
ATOM 831 C C . GLU A 1 109 ? 0.525 9.615 19.289 1.00 57.34 109 GLU A C 1
ATOM 833 O O . GLU A 1 109 ? 1.234 10.539 19.702 1.00 57.34 109 GLU A O 1
ATOM 838 N N . LYS A 1 110 ? 1.047 8.584 18.610 1.00 55.19 110 LYS A N 1
ATOM 839 C CA . LYS A 1 110 ? 2.484 8.454 18.347 1.00 55.19 110 LYS A CA 1
ATOM 840 C C . LYS A 1 110 ? 2.929 9.634 17.491 1.00 55.19 110 LYS A C 1
ATOM 842 O O . LYS A 1 110 ? 2.855 9.575 16.264 1.00 55.19 110 LYS A O 1
ATOM 847 N N . LYS A 1 111 ? 3.461 10.679 18.134 1.00 52.88 111 LYS A N 1
ATOM 848 C CA . LYS A 1 111 ? 4.139 11.776 17.443 1.00 52.88 111 LYS A CA 1
ATOM 849 C C . LYS A 1 111 ? 5.185 11.169 16.508 1.00 52.88 111 LYS A C 1
ATOM 851 O O . LYS A 1 111 ? 5.921 10.261 16.922 1.00 52.88 111 LYS A O 1
ATOM 856 N N . PRO A 1 112 ? 5.264 11.625 15.248 1.00 48.34 112 PRO A N 1
ATOM 857 C CA . PRO A 1 112 ? 6.173 11.039 14.282 1.00 48.34 112 PRO A CA 1
ATOM 858 C C . PRO A 1 112 ? 7.601 11.127 14.825 1.00 48.34 112 PRO A C 1
ATOM 860 O O . PRO A 1 112 ? 8.137 12.215 15.041 1.00 48.34 112 PRO A O 1
ATOM 863 N N . LYS A 1 113 ? 8.228 9.965 15.057 1.00 52.47 113 LYS A N 1
ATOM 864 C CA . LYS A 1 113 ? 9.657 9.886 15.371 1.00 52.47 113 LYS A CA 1
ATOM 865 C C . LYS A 1 113 ? 10.411 10.546 14.216 1.00 52.47 113 LYS A C 1
ATOM 867 O O . LYS A 1 113 ? 10.475 9.997 13.113 1.00 52.47 113 LYS A O 1
ATOM 872 N N . ARG A 1 114 ? 10.958 11.738 14.469 1.00 57.75 114 ARG A N 1
ATOM 873 C CA . ARG A 1 114 ? 11.899 12.427 13.579 1.00 57.75 114 ARG A CA 1
ATOM 874 C C . ARG A 1 114 ? 13.155 11.559 13.512 1.00 57.75 114 ARG A C 1
ATOM 876 O O . ARG A 1 114 ? 13.978 11.572 14.420 1.00 57.75 114 ARG A O 1
ATOM 883 N N . GLY A 1 115 ? 13.240 10.723 12.483 1.00 49.53 115 GLY A N 1
ATOM 884 C CA . GLY A 1 115 ? 14.424 9.922 12.205 1.00 49.53 115 GLY A CA 1
ATOM 885 C C . GLY A 1 115 ? 15.528 10.830 11.687 1.00 49.53 115 GLY A C 1
ATOM 886 O O . GLY A 1 115 ? 15.466 11.280 10.548 1.00 49.53 115 GLY A O 1
ATOM 887 N N . GLY A 1 116 ? 16.507 11.118 12.539 1.00 45.62 116 GLY A N 1
ATOM 888 C CA . GLY A 1 116 ? 17.773 11.712 12.139 1.00 45.62 116 GLY A CA 1
ATOM 889 C C . GLY A 1 116 ? 18.741 10.647 11.622 1.00 45.62 116 GLY A C 1
ATOM 890 O O . GLY A 1 116 ? 18.941 9.628 12.277 1.00 45.62 116 GLY A O 1
ATOM 891 N N . LYS A 1 117 ? 19.363 10.907 10.471 1.00 47.31 117 LYS A N 1
ATOM 892 C CA . LYS A 1 117 ? 20.797 11.230 10.353 1.00 47.31 117 LYS A CA 1
ATOM 893 C C . LYS A 1 117 ? 21.074 11.702 8.913 1.00 47.31 117 LYS A C 1
ATOM 895 O O . LYS A 1 117 ? 20.571 11.069 7.989 1.00 47.31 117 LYS A O 1
ATOM 900 N N . PRO A 1 118 ? 21.850 12.780 8.705 1.00 50.34 118 PRO A N 1
ATOM 901 C CA . PRO A 1 118 ? 22.277 13.189 7.374 1.00 50.34 118 PRO A CA 1
ATOM 902 C C . PRO A 1 118 ? 23.301 12.175 6.853 1.00 50.34 118 PRO A C 1
ATOM 904 O O . PRO A 1 118 ? 24.287 11.873 7.532 1.00 50.34 118 PRO A O 1
ATOM 907 N N . GLY A 1 119 ? 23.054 11.624 5.666 1.00 43.28 119 GLY A N 1
ATOM 908 C CA . GLY A 1 119 ? 24.090 10.922 4.919 1.00 43.28 119 GLY A CA 1
ATOM 909 C C . GLY A 1 119 ? 25.185 11.921 4.558 1.00 43.28 119 GLY A C 1
ATOM 910 O O . GLY A 1 119 ? 24.8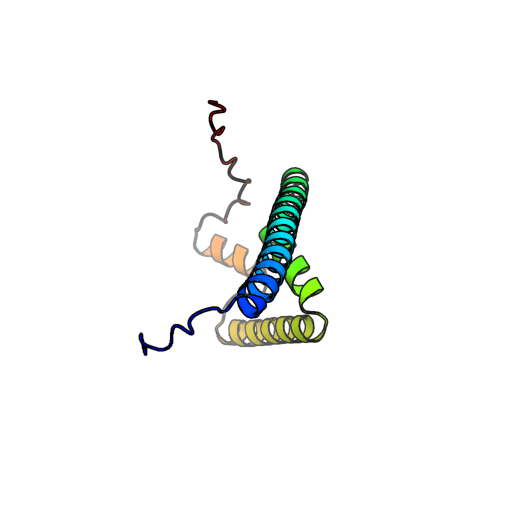90 12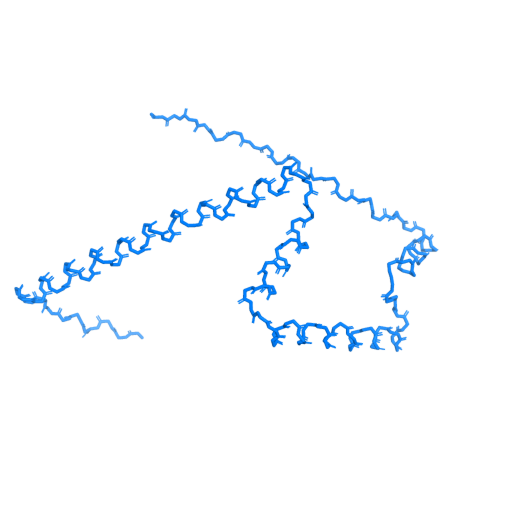.980 4.009 1.00 43.28 119 GLY A O 1
ATOM 911 N N . ARG A 1 120 ? 26.429 11.606 4.932 1.00 44.22 120 ARG A N 1
ATOM 912 C CA . ARG A 1 120 ? 27.629 12.328 4.500 1.00 44.22 120 ARG A CA 1
ATOM 913 C C . ARG A 1 120 ? 27.643 12.410 2.975 1.00 44.22 120 ARG A C 1
ATOM 915 O O . ARG A 1 120 ? 27.564 11.379 2.316 1.00 44.22 120 ARG A O 1
ATOM 922 N N . PHE A 1 121 ? 27.772 13.623 2.456 1.00 47.59 121 PHE A N 1
ATOM 923 C CA . PHE A 1 121 ? 28.252 13.860 1.104 1.00 47.59 121 PHE A CA 1
ATOM 924 C C . PHE A 1 121 ? 29.782 13.866 1.189 1.00 47.59 121 PHE A C 1
ATOM 926 O O . PHE A 1 121 ? 30.346 14.801 1.745 1.00 47.59 121 PHE A O 1
ATOM 933 N N . ASP A 1 122 ? 30.420 12.800 0.715 1.00 46.84 122 ASP A N 1
ATOM 934 C CA . ASP A 1 122 ? 31.859 12.736 0.448 1.00 46.84 122 ASP A CA 1
ATOM 935 C C . ASP A 1 122 ? 32.042 11.980 -0.878 1.00 46.84 122 ASP A C 1
ATOM 937 O O . ASP A 1 122 ? 31.912 10.754 -0.901 1.00 46.84 122 ASP A O 1
ATOM 941 N N . ALA A 1 123 ? 32.266 12.735 -1.961 1.00 39.03 123 ALA A N 1
ATOM 942 C CA . ALA A 1 123 ? 33.090 12.442 -3.146 1.00 39.03 123 ALA A CA 1
ATOM 943 C C . ALA A 1 123 ? 32.814 13.497 -4.229 1.00 39.03 123 ALA A C 1
ATOM 945 O O . ALA A 1 123 ? 31.672 13.531 -4.740 1.00 39.03 123 ALA A O 1
#

Sequence (123 aa):
MNKDNVIPIGGNANADLKGRAQELAGVLDDIADLQERAKEIKGEAKLEGYDMKAFNQVVKEMRKGASYQASQLELELVLDTYRRGAGLPVTLEDAQERVRAEGGEMPEEKKPKRGGKPGRFDA

Radius of gyration: 25.43 Å; chains: 1; bounding box: 52×46×69 Å